Protein AF-A0A2N4YRP5-F1 (afdb_monomer)

Secondary structure (DSSP, 8-state):
--TTS-------S--S-HHHHHHSHHHHHHHHHHHHH-S--------TTT-SHHHHHTTT-S-EEEEEETTTS-HHHHHHHHHHHHHTT--EEEEEEE-----GGGGSSSS------------

Sequence (123 aa):
VKEGGFDYIGCGAVPPNPAELLMHPRFETLLKKVSNEYDLVIIDTPPILAVTDAAIIGRYAGTTLLVARFEINTPKELMVSVKRFEQSGITIKGCILNGIIKKASSYYGYGYSHYGYSYEDKK

Nearest PDB structures (foldseek):
  3la6-assembly2_K  TM=9.509E-01  e=1.327E-09  Escherichia coli K-12
  3la6-assembly2_M  TM=9.496E-01  e=1.517E-09  Escherichia coli K-12
  3la6-assembly2_L  TM=9.411E-01  e=1.735E-09  Escherichia coli K-12
  3la6-assembly2_J  TM=9.508E-01  e=2.122E-09  Escherichia coli K-12
  3la6-assembly1_H  TM=9.404E-01  e=2.269E-09  Escherichia coli K-12

InterPro domains:
  IPR005702 Tyrosine-protein kinase Wzc-like, C-terminal domain [cd05387] (4-99)
  IPR027417 P-loop containing nucleoside triphosphate hydrolase [G3DSA:3.40.50.300] (1-122)
  IPR027417 P-loop containing nucleoside triphosphate hydrolase [SSF52540] (4-106)
  IPR050445 Bacterial polysaccharide biosynthesis and export [PTHR32309] (6-103)

Solvent-accessible surface area (backbone atoms only — not comparable to full-atom values): 8297 Å² total; per-residue (Å²): 130,80,88,80,86,75,87,86,82,76,87,73,76,88,62,97,54,59,62,62,54,63,69,34,72,63,42,58,52,48,52,57,50,50,62,74,74,41,100,73,86,87,81,87,66,65,61,62,86,82,44,64,54,33,48,61,55,43,70,77,46,96,75,41,73,44,80,40,44,54,98,71,59,51,73,66,58,51,53,52,43,51,51,54,28,47,76,56,76,32,71,72,77,47,72,45,79,37,78,77,74,93,45,82,72,52,76,81,46,90,87,76,85,82,85,79,83,79,79,79,81,80,124

Mean predicted aligned error: 8.18 Å

Organism: Klebsiella variicola (NCBI:txid244366)

Structure (mmCIF, N/CA/C/O backbone):
data_AF-A0A2N4YRP5-F1
#
_entry.id   AF-A0A2N4YRP5-F1
#
loop_
_atom_site.group_PDB
_atom_site.id
_atom_site.type_symbol
_atom_site.label_atom_id
_atom_site.label_alt_id
_atom_site.label_comp_id
_atom_site.label_asym_id
_atom_site.label_entity_id
_atom_site.label_seq_id
_atom_site.pdbx_PDB_ins_code
_atom_site.Cartn_x
_atom_site.Cartn_y
_atom_site.Cartn_z
_atom_site.occupancy
_atom_site.B_iso_or_equiv
_atom_site.auth_seq_id
_atom_site.auth_comp_id
_atom_site.auth_asym_id
_atom_site.auth_atom_id
_atom_site.pdbx_PDB_model_num
ATOM 1 N N . VAL A 1 1 ? -28.553 -0.701 -12.290 1.00 46.81 1 VAL A N 1
ATOM 2 C CA . VAL A 1 1 ? -27.691 -1.837 -11.895 1.00 46.81 1 VAL A CA 1
ATOM 3 C C . VAL A 1 1 ? -26.309 -1.261 -11.648 1.00 46.81 1 VAL A C 1
ATOM 5 O O . VAL A 1 1 ? -25.806 -0.601 -12.543 1.00 46.81 1 VAL A O 1
ATOM 8 N N . LYS A 1 2 ? -25.766 -1.368 -10.425 1.00 49.50 2 LYS A N 1
ATOM 9 C CA . LYS A 1 2 ? -24.366 -1.013 -10.132 1.00 49.50 2 LYS A CA 1
ATOM 10 C C . LYS A 1 2 ? -23.492 -2.009 -10.899 1.00 49.50 2 LYS A C 1
ATOM 12 O O . LYS A 1 2 ? -23.383 -3.161 -10.487 1.00 49.50 2 LYS A O 1
ATOM 17 N N . GLU A 1 3 ? -22.993 -1.622 -12.063 1.00 62.44 3 GLU A N 1
ATOM 18 C CA . GLU A 1 3 ? -22.179 -2.497 -12.906 1.00 62.44 3 GLU A CA 1
ATOM 19 C C . GLU A 1 3 ? -20.855 -2.789 -12.186 1.00 62.44 3 GLU A C 1
ATOM 21 O O . GLU A 1 3 ? -20.033 -1.898 -12.005 1.00 62.44 3 GLU A O 1
ATOM 26 N N . GLY A 1 4 ? -20.688 -4.021 -11.696 1.00 73.75 4 GLY A N 1
ATOM 27 C CA . GLY A 1 4 ? -19.442 -4.488 -11.080 1.00 73.75 4 GLY A CA 1
ATOM 28 C C . GLY A 1 4 ? -19.603 -5.334 -9.816 1.00 73.75 4 GLY A C 1
ATOM 29 O O . GLY A 1 4 ? -18.717 -6.124 -9.519 1.00 73.75 4 GLY A O 1
ATOM 30 N N . GLY A 1 5 ? -20.717 -5.222 -9.083 1.00 91.31 5 GLY A N 1
ATOM 31 C CA . GLY A 1 5 ?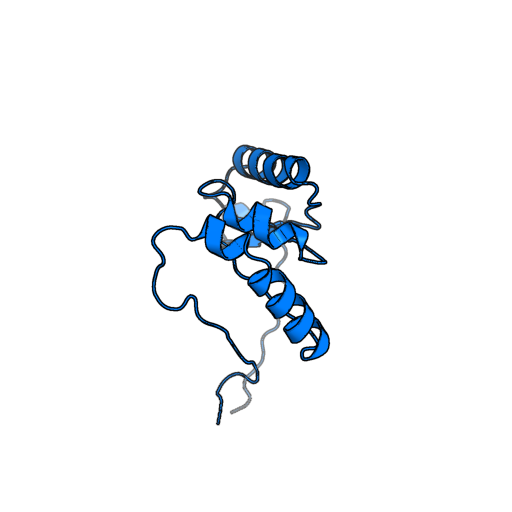 -20.904 -5.988 -7.838 1.00 91.31 5 GLY A CA 1
ATOM 32 C C . GLY A 1 5 ? -19.943 -5.600 -6.702 1.00 91.31 5 GLY A C 1
ATOM 33 O O . GLY A 1 5 ? -19.720 -6.400 -5.801 1.00 91.31 5 GLY A O 1
ATOM 34 N N . PHE A 1 6 ? -19.383 -4.387 -6.742 1.00 94.44 6 PHE A N 1
ATOM 35 C CA . PHE A 1 6 ? -18.526 -3.819 -5.700 1.00 94.44 6 PHE A CA 1
ATOM 36 C C . PHE A 1 6 ? -18.900 -2.354 -5.430 1.00 94.44 6 PHE A C 1
ATOM 38 O O . PHE A 1 6 ? -19.519 -1.693 -6.269 1.00 94.44 6 PHE A O 1
ATOM 45 N N . ASP A 1 7 ? -18.500 -1.851 -4.265 1.00 96.00 7 ASP A N 1
ATOM 46 C CA . ASP A 1 7 ? -18.588 -0.438 -3.896 1.00 96.00 7 ASP A CA 1
ATOM 47 C C . ASP A 1 7 ? -17.196 0.204 -3.915 1.00 96.00 7 ASP A C 1
A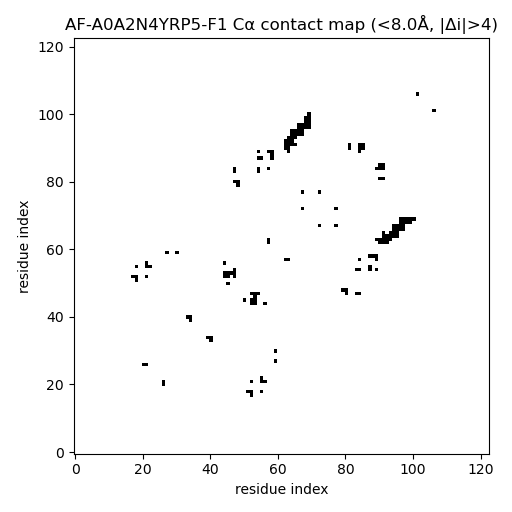TOM 49 O O . ASP A 1 7 ? -16.184 -0.472 -3.734 1.00 96.00 7 ASP A O 1
ATOM 53 N N . TYR A 1 8 ? -17.126 1.518 -4.138 1.00 95.19 8 TYR A N 1
ATOM 54 C CA . TYR A 1 8 ? -15.860 2.249 -4.159 1.00 95.19 8 TYR A CA 1
ATOM 55 C C . TYR A 1 8 ? -15.963 3.592 -3.434 1.00 95.19 8 TYR A C 1
ATOM 57 O O . TYR A 1 8 ? -17.005 4.249 -3.433 1.00 95.19 8 TYR A O 1
ATOM 65 N N . ILE A 1 9 ? -14.842 4.016 -2.848 1.00 95.62 9 ILE A N 1
ATOM 66 C CA . ILE A 1 9 ? -14.646 5.355 -2.290 1.00 95.62 9 ILE A CA 1
ATOM 67 C C . ILE A 1 9 ? -13.591 6.041 -3.160 1.00 95.62 9 ILE A C 1
ATOM 69 O O . ILE A 1 9 ? -12.438 5.623 -3.186 1.00 95.62 9 ILE A O 1
ATOM 73 N N . GLY A 1 10 ? -13.991 7.070 -3.910 1.00 95.06 10 GLY A N 1
ATOM 74 C CA . GLY A 1 10 ? -13.051 7.869 -4.702 1.00 95.06 10 GLY A CA 1
ATOM 75 C C . GLY A 1 10 ? -12.155 8.755 -3.828 1.00 95.06 10 GLY A C 1
ATOM 76 O O . GLY A 1 10 ? -12.451 8.988 -2.658 1.00 95.06 10 GLY A O 1
ATOM 77 N N . CYS A 1 11 ? -11.095 9.324 -4.411 1.00 91.94 11 CYS A N 1
ATOM 78 C CA . CYS A 1 11 ? -10.159 10.204 -3.694 1.00 91.94 11 CYS A CA 1
ATOM 79 C C . CYS A 1 11 ? -10.785 11.517 -3.185 1.00 91.94 11 CYS A C 1
ATOM 81 O O . CYS A 1 11 ? -10.185 12.209 -2.368 1.00 91.94 11 CYS A O 1
ATOM 83 N N . GLY A 1 12 ? -11.978 11.875 -3.669 1.00 93.50 12 GLY A N 1
ATOM 84 C CA . GLY A 1 12 ? -12.610 13.157 -3.376 1.00 93.50 12 GLY A CA 1
ATOM 85 C C . GLY A 1 12 ? -11.851 14.334 -3.996 1.00 93.50 12 GLY A C 1
ATOM 86 O O . GLY A 1 12 ? -11.128 14.180 -4.981 1.00 93.50 12 GLY A O 1
ATOM 87 N N . ALA A 1 13 ? -12.042 15.527 -3.428 1.00 93.62 13 ALA A N 1
ATOM 88 C CA . ALA A 1 13 ? -11.300 16.720 -3.823 1.00 93.62 13 ALA A CA 1
ATOM 89 C C . ALA A 1 13 ? -9.850 16.637 -3.328 1.00 93.62 13 ALA A C 1
ATOM 91 O O . ALA A 1 13 ? -9.614 16.240 -2.188 1.00 93.62 13 ALA A O 1
ATOM 92 N N . VAL A 1 14 ? -8.894 17.045 -4.168 1.00 90.75 14 VAL A N 1
ATOM 93 C CA . VAL A 1 14 ? -7.463 17.018 -3.834 1.00 90.75 14 VAL A CA 1
ATOM 94 C C . VAL A 1 14 ? -7.198 17.951 -2.644 1.00 90.75 14 VAL A C 1
ATOM 96 O O . VAL A 1 14 ? -7.386 19.163 -2.782 1.00 90.75 14 VAL A O 1
ATOM 99 N N . PRO A 1 15 ? -6.783 17.427 -1.476 1.00 89.12 15 PRO A N 1
ATOM 100 C CA . PRO A 1 15 ? -6.485 18.259 -0.322 1.00 89.12 15 PRO A CA 1
ATOM 101 C C . PRO A 1 15 ? -5.095 18.897 -0.471 1.00 89.12 15 PRO A C 1
ATOM 103 O O . PRO A 1 15 ? -4.231 18.333 -1.143 1.00 89.12 15 PRO A O 1
ATOM 106 N N . PRO A 1 16 ? -4.825 20.022 0.211 1.00 88.81 16 PRO A N 1
ATOM 107 C CA . PRO A 1 16 ? -3.476 20.585 0.257 1.00 88.81 16 PRO A CA 1
ATOM 108 C C . PRO A 1 16 ? -2.481 19.654 0.977 1.00 88.81 16 PRO A C 1
ATOM 110 O O . PRO A 1 16 ? -1.317 19.599 0.593 1.00 88.81 16 PRO A O 1
ATOM 113 N N . ASN A 1 17 ? -2.947 18.884 1.974 1.00 89.38 17 ASN A N 1
ATOM 114 C CA . ASN A 1 17 ? -2.108 18.068 2.860 1.00 89.38 17 ASN A CA 1
ATOM 115 C C . ASN A 1 17 ? -2.617 16.604 2.942 1.00 89.38 17 ASN A C 1
ATOM 117 O O . ASN A 1 17 ? -3.239 16.220 3.938 1.00 89.38 17 ASN A O 1
ATOM 121 N N . PRO A 1 18 ? -2.402 15.756 1.917 1.00 88.44 18 PRO A N 1
ATOM 122 C CA . PRO A 1 18 ? -2.945 14.390 1.883 1.00 88.44 18 PRO A CA 1
ATOM 123 C C . PRO A 1 18 ? -2.420 13.495 3.017 1.00 88.44 18 PRO A C 1
ATOM 125 O O . PRO A 1 18 ? -3.204 12.805 3.664 1.00 88.44 18 PRO A O 1
ATOM 128 N N . ALA A 1 19 ? -1.122 13.554 3.328 1.00 91.31 19 ALA A N 1
ATOM 129 C CA . ALA A 1 19 ? -0.531 12.740 4.391 1.00 91.31 19 ALA A CA 1
ATOM 130 C C . ALA A 1 19 ? -1.124 13.054 5.780 1.00 91.31 19 ALA A C 1
ATOM 132 O O . ALA A 1 19 ? -1.395 12.140 6.555 1.00 91.31 19 ALA A O 1
ATOM 133 N N . GLU A 1 20 ? -1.388 14.329 6.083 1.00 93.25 20 GLU A N 1
ATOM 134 C CA . GLU A 1 20 ? -2.016 14.745 7.348 1.00 93.25 20 GLU A CA 1
ATOM 135 C C . GLU A 1 20 ? -3.454 14.228 7.463 1.00 93.25 20 GLU A C 1
ATOM 137 O O . GLU A 1 20 ? -3.876 13.784 8.532 1.00 93.25 20 GLU A O 1
ATOM 142 N N . LEU A 1 21 ? -4.196 14.224 6.349 1.00 94.62 21 LEU A N 1
ATOM 143 C CA . LEU A 1 21 ? -5.544 13.663 6.295 1.00 94.62 21 LEU A CA 1
ATOM 144 C C . LEU A 1 21 ? -5.536 12.164 6.641 1.00 94.62 21 LEU A C 1
ATOM 146 O O . LEU A 1 21 ? -6.384 11.706 7.408 1.00 94.62 21 LEU A O 1
ATOM 150 N N . LEU A 1 22 ? -4.562 11.418 6.112 1.00 95.38 22 LEU A N 1
ATOM 151 C CA . LEU A 1 22 ? -4.393 9.983 6.369 1.00 95.38 22 LEU A CA 1
ATOM 152 C C . LEU A 1 22 ? -3.963 9.684 7.814 1.00 95.38 22 LEU A C 1
ATOM 154 O O . LEU A 1 22 ? -4.278 8.617 8.336 1.00 95.38 22 LEU A O 1
ATOM 158 N N . MET A 1 23 ? -3.277 10.619 8.477 1.00 94.38 23 MET A N 1
ATOM 159 C CA . MET A 1 23 ? -2.906 10.508 9.894 1.00 94.38 23 MET A CA 1
ATOM 160 C C . MET A 1 23 ? -4.046 10.887 10.854 1.00 94.38 23 MET A C 1
ATOM 162 O O . MET A 1 23 ? -3.948 10.632 12.055 1.00 94.38 23 MET A O 1
ATOM 166 N N . HIS A 1 24 ? -5.135 11.489 10.364 1.00 96.19 24 HIS A N 1
ATOM 167 C CA . HIS A 1 24 ? -6.260 11.879 11.210 1.00 96.19 24 HIS A CA 1
ATOM 168 C C . HIS A 1 24 ? -6.993 10.635 11.760 1.00 96.19 24 HIS A C 1
ATOM 170 O O . HIS A 1 24 ? -7.319 9.731 10.986 1.00 96.19 24 HIS A O 1
ATOM 176 N N . PRO A 1 25 ? -7.439 10.618 13.035 1.00 96.56 25 PRO A N 1
ATOM 177 C CA . PRO A 1 25 ? -8.190 9.494 13.631 1.00 96.56 25 PRO A CA 1
ATOM 178 C C . PRO A 1 25 ? -9.461 9.049 12.880 1.00 96.56 25 PRO A C 1
ATOM 180 O O . PRO A 1 25 ? -10.010 7.970 13.113 1.00 96.56 25 PRO A O 1
ATOM 183 N N . ARG A 1 26 ? -9.952 9.884 11.956 1.00 96.50 26 ARG A N 1
ATOM 184 C CA . ARG A 1 26 ? -11.137 9.594 11.141 1.00 96.50 26 ARG A CA 1
ATOM 185 C C . ARG A 1 26 ? -10.829 8.547 10.081 1.00 96.50 26 ARG A C 1
ATOM 187 O O . ARG A 1 26 ? -11.724 7.778 9.747 1.00 96.50 26 ARG A O 1
ATOM 194 N N . PHE A 1 27 ? -9.593 8.503 9.587 1.00 96.62 27 PHE A N 1
ATOM 195 C CA . PHE A 1 27 ? -9.162 7.496 8.630 1.00 96.62 27 PHE A CA 1
ATOM 196 C C . PHE A 1 27 ? -9.173 6.101 9.266 1.00 96.62 27 PHE A C 1
ATOM 198 O O . PHE A 1 27 ? -9.817 5.198 8.744 1.00 96.62 27 PHE A O 1
ATOM 205 N N . GLU A 1 28 ? -8.599 5.949 10.463 1.00 96.44 28 GLU A N 1
ATOM 206 C CA . GLU A 1 28 ? -8.674 4.692 11.221 1.00 96.44 28 GLU A CA 1
ATOM 207 C C . GLU A 1 28 ? -10.124 4.289 11.530 1.00 96.44 28 GLU A C 1
ATOM 209 O O . GLU A 1 28 ? -10.501 3.127 11.374 1.00 96.44 28 GLU A O 1
ATOM 214 N N . THR A 1 29 ? -10.957 5.252 11.937 1.00 97.88 29 THR A N 1
ATOM 215 C CA . THR A 1 29 ? -12.383 5.006 12.208 1.00 97.88 29 THR A CA 1
ATOM 216 C C . THR A 1 29 ? -13.110 4.500 10.960 1.00 97.88 29 THR A C 1
ATOM 218 O O . THR A 1 29 ? -13.898 3.558 11.046 1.00 97.88 29 THR A O 1
ATOM 221 N N . LEU A 1 30 ? -12.823 5.089 9.794 1.00 97.56 30 LEU A N 1
ATOM 222 C CA . LEU A 1 30 ? -13.359 4.644 8.511 1.00 97.56 30 LEU A CA 1
ATOM 223 C C . LEU A 1 30 ? -12.906 3.217 8.191 1.00 97.56 30 LEU A C 1
ATOM 225 O O . LEU A 1 30 ? -13.756 2.384 7.889 1.00 97.56 30 LEU A O 1
ATOM 229 N N . LEU A 1 31 ? -11.605 2.925 8.295 1.00 97.44 31 LEU A N 1
ATOM 230 C CA . LEU A 1 31 ? -11.055 1.602 7.986 1.00 97.44 31 LEU A CA 1
ATOM 231 C C . LEU A 1 31 ? -11.639 0.504 8.881 1.00 97.44 31 LEU A C 1
ATOM 233 O O . LEU A 1 31 ? -12.026 -0.548 8.378 1.00 97.44 31 LEU A O 1
ATOM 237 N N . LYS A 1 32 ? -11.794 0.763 10.186 1.00 97.31 32 LYS A N 1
ATOM 238 C CA . LYS A 1 32 ? -12.461 -0.173 11.109 1.00 97.31 32 LYS A CA 1
ATOM 239 C C . LYS A 1 32 ? -13.915 -0.422 10.723 1.00 97.31 32 LYS A C 1
ATOM 241 O O . LYS A 1 32 ? -14.375 -1.556 10.789 1.00 97.31 32 LYS A O 1
ATOM 246 N N . LYS A 1 33 ? -14.636 0.627 10.317 1.00 98.19 33 LYS A N 1
ATOM 247 C CA . LYS A 1 33 ? -16.026 0.503 9.876 1.00 98.19 33 LYS A CA 1
ATOM 248 C C . LYS A 1 33 ? -16.132 -0.361 8.617 1.00 98.19 33 LYS A C 1
ATOM 250 O O . LYS A 1 33 ? -16.846 -1.356 8.641 1.00 98.19 33 LYS A O 1
ATOM 255 N N . VAL A 1 34 ? -15.394 -0.031 7.553 1.00 97.44 34 VAL A N 1
ATOM 256 C CA . VAL A 1 34 ? -15.474 -0.793 6.291 1.00 97.44 34 VAL A CA 1
ATOM 257 C C . VAL A 1 34 ? -14.944 -2.218 6.444 1.00 97.44 34 VAL A C 1
ATOM 259 O O . VAL A 1 34 ? -15.487 -3.128 5.835 1.00 97.44 34 VAL A O 1
ATOM 262 N N . SER A 1 35 ? -13.963 -2.452 7.320 1.00 97.38 35 SER A N 1
ATOM 263 C CA . SER A 1 35 ? -13.490 -3.807 7.625 1.00 97.38 35 SER A CA 1
ATOM 264 C C . SER A 1 35 ? -14.552 -4.692 8.289 1.00 97.38 35 SER A C 1
ATOM 266 O O . SER A 1 35 ? -14.423 -5.908 8.220 1.00 97.38 35 SER A O 1
ATOM 268 N N . ASN A 1 36 ? -15.560 -4.113 8.953 1.00 97.75 36 ASN A N 1
ATOM 269 C CA . ASN A 1 36 ? -16.670 -4.867 9.547 1.00 97.75 36 ASN A CA 1
ATOM 270 C C . ASN A 1 36 ? -17.849 -5.050 8.577 1.00 97.75 36 ASN A C 1
ATOM 272 O O . ASN A 1 36 ? -18.681 -5.924 8.794 1.00 97.75 36 ASN A O 1
ATOM 276 N N . GLU A 1 37 ? -17.956 -4.197 7.555 1.00 97.88 37 GLU A N 1
ATOM 277 C CA . GLU A 1 37 ? -19.085 -4.171 6.614 1.00 97.88 37 GLU A CA 1
ATOM 278 C C . GLU A 1 37 ? -18.811 -4.943 5.313 1.00 97.88 37 GLU A C 1
ATOM 280 O O . GLU A 1 37 ? -19.762 -5.310 4.627 1.00 97.88 37 GLU A O 1
ATOM 285 N N . TYR A 1 38 ? -17.543 -5.196 4.972 1.00 97.88 38 TYR A N 1
ATOM 286 C CA . TYR A 1 38 ? -17.136 -5.844 3.721 1.00 97.88 38 TYR A CA 1
ATOM 287 C C . TYR A 1 38 ? -16.258 -7.069 3.977 1.00 97.88 38 TYR A C 1
ATOM 289 O O . TYR A 1 38 ? -15.367 -7.035 4.825 1.00 97.88 38 TYR A O 1
ATOM 297 N N . ASP A 1 39 ? -16.439 -8.113 3.165 1.00 97.31 39 ASP A N 1
ATOM 298 C CA . ASP A 1 39 ? -15.606 -9.324 3.210 1.00 97.31 39 ASP A CA 1
ATOM 299 C C . ASP A 1 39 ? -14.148 -9.052 2.799 1.00 97.31 39 ASP A C 1
ATOM 301 O O . ASP A 1 39 ? -13.217 -9.703 3.276 1.00 97.31 39 ASP A O 1
ATOM 305 N N . LEU A 1 40 ? -13.941 -8.090 1.892 1.00 97.25 40 LEU A N 1
ATOM 306 C CA . LEU A 1 40 ? -12.631 -7.691 1.393 1.00 97.25 40 LEU A CA 1
ATOM 307 C C . LEU A 1 40 ? -12.586 -6.182 1.146 1.00 97.25 40 LEU A C 1
ATOM 309 O O . LEU A 1 40 ? -13.409 -5.633 0.417 1.00 97.25 40 LEU A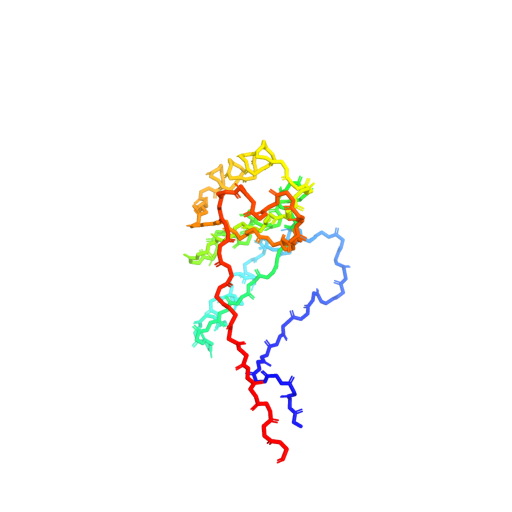 O 1
ATOM 313 N N . VAL A 1 41 ? -11.563 -5.531 1.698 1.00 97.94 41 VAL A N 1
ATOM 314 C CA . VAL A 1 41 ? -11.270 -4.114 1.468 1.00 97.94 41 VAL A CA 1
ATOM 315 C C . VAL A 1 41 ? -9.929 -4.008 0.751 1.00 97.94 41 VAL A C 1
ATOM 317 O O . VAL A 1 41 ? -8.897 -4.411 1.287 1.00 97.94 41 VAL A O 1
ATOM 320 N N . ILE A 1 42 ? -9.941 -3.458 -0.463 1.00 97.88 42 ILE A N 1
ATOM 321 C CA . ILE A 1 42 ? -8.731 -3.163 -1.237 1.00 97.88 42 ILE A CA 1
ATOM 322 C C . ILE A 1 42 ? -8.460 -1.667 -1.128 1.00 97.88 42 ILE A C 1
ATOM 324 O O . ILE A 1 42 ? -9.334 -0.853 -1.421 1.00 97.88 42 ILE A O 1
ATOM 328 N N . ILE A 1 43 ? -7.245 -1.311 -0.715 1.00 97.88 43 ILE A N 1
ATOM 329 C CA . ILE A 1 43 ? -6.812 0.081 -0.613 1.00 97.88 43 ILE A CA 1
ATOM 330 C C . ILE A 1 43 ? -5.724 0.314 -1.655 1.00 97.88 43 ILE A C 1
ATOM 332 O O . ILE A 1 43 ? -4.650 -0.281 -1.572 1.00 97.88 43 ILE A O 1
ATOM 336 N N . ASP A 1 44 ? -6.014 1.167 -2.633 1.00 97.06 44 ASP A N 1
ATOM 337 C CA . ASP A 1 44 ? -5.022 1.639 -3.597 1.00 97.06 44 ASP A CA 1
ATOM 338 C C . ASP A 1 44 ? -4.218 2.800 -2.999 1.00 97.06 44 ASP A C 1
ATOM 340 O O . ASP A 1 44 ? -4.757 3.643 -2.275 1.00 97.06 44 ASP A O 1
ATOM 344 N N . THR A 1 45 ? -2.915 2.833 -3.272 1.00 96.69 45 THR A N 1
ATOM 345 C CA . THR A 1 45 ? -1.990 3.799 -2.670 1.00 96.69 45 THR A CA 1
ATOM 346 C C . THR A 1 45 ? -0.985 4.315 -3.697 1.00 96.69 45 THR A C 1
ATOM 348 O O . THR A 1 45 ? -0.528 3.533 -4.534 1.00 96.69 45 THR A O 1
ATOM 351 N N . PRO A 1 46 ? -0.545 5.584 -3.602 1.00 96.19 46 PRO A N 1
ATOM 352 C CA . PRO A 1 46 ? 0.550 6.091 -4.423 1.00 96.19 46 PRO A CA 1
ATOM 353 C C . PRO A 1 46 ? 1.849 5.272 -4.261 1.00 96.19 46 PRO A C 1
ATOM 355 O O . PRO A 1 46 ? 2.053 4.634 -3.224 1.00 96.19 46 PRO A O 1
ATOM 358 N N . PRO A 1 47 ? 2.786 5.322 -5.228 1.00 96.94 47 PRO A N 1
ATOM 359 C CA . PRO A 1 47 ? 4.054 4.605 -5.121 1.00 96.94 47 PRO A CA 1
ATOM 360 C C . PRO A 1 47 ? 4.854 5.018 -3.876 1.00 96.94 47 PRO A C 1
ATOM 362 O O . PRO A 1 47 ? 5.172 6.194 -3.699 1.00 96.94 47 PRO A O 1
ATOM 365 N N . ILE A 1 48 ? 5.282 4.040 -3.070 1.00 96.94 48 ILE A N 1
ATOM 366 C CA . ILE A 1 48 ? 6.060 4.263 -1.832 1.00 96.94 48 ILE A CA 1
ATOM 367 C C . ILE A 1 48 ? 7.395 4.995 -2.062 1.00 96.94 48 ILE A C 1
ATOM 369 O O . ILE A 1 48 ? 7.984 5.574 -1.146 1.00 96.94 48 ILE A O 1
ATOM 373 N N . LEU A 1 49 ? 7.912 4.958 -3.294 1.00 96.56 49 LEU A N 1
ATOM 374 C CA . LEU A 1 49 ? 9.121 5.687 -3.666 1.00 96.56 49 LEU A CA 1
ATOM 375 C C . LEU A 1 49 ? 8.872 7.192 -3.844 1.00 96.56 49 LEU A C 1
ATOM 377 O O . LEU A 1 49 ? 9.799 7.970 -3.613 1.00 96.56 49 LEU A O 1
ATOM 381 N N . ALA A 1 50 ? 7.644 7.588 -4.186 1.00 94.62 50 ALA A N 1
ATOM 382 C CA . ALA A 1 50 ? 7.270 8.969 -4.472 1.00 94.62 50 ALA A CA 1
ATOM 383 C C . ALA A 1 50 ? 6.819 9.731 -3.219 1.00 94.62 50 ALA A C 1
ATOM 385 O O . ALA A 1 50 ? 7.260 10.856 -3.001 1.00 94.62 50 ALA A O 1
ATOM 386 N N . VAL A 1 51 ? 5.965 9.121 -2.393 1.00 93.62 51 VAL A N 1
ATOM 387 C CA . VAL A 1 51 ? 5.370 9.755 -1.203 1.00 93.62 51 VAL A CA 1
ATOM 388 C C . VAL A 1 51 ? 5.177 8.747 -0.067 1.00 93.62 51 VAL A C 1
ATOM 390 O O . VAL A 1 51 ? 5.346 7.540 -0.249 1.00 93.62 51 VAL A O 1
ATOM 393 N N . THR A 1 52 ? 4.851 9.242 1.126 1.00 92.56 52 THR A N 1
ATOM 394 C CA . THR A 1 52 ? 4.754 8.444 2.360 1.00 92.56 52 THR A CA 1
ATOM 395 C C . THR A 1 52 ? 3.388 7.795 2.583 1.00 92.56 52 THR A C 1
ATOM 397 O O . THR A 1 52 ? 3.264 6.954 3.471 1.00 92.56 52 THR A O 1
ATOM 400 N N . ASP A 1 53 ? 2.380 8.127 1.777 1.00 95.88 53 ASP A N 1
ATOM 401 C CA . ASP A 1 53 ? 0.986 7.698 1.935 1.00 95.88 53 ASP A CA 1
ATOM 402 C C . ASP A 1 53 ? 0.845 6.182 2.121 1.00 95.88 53 ASP A C 1
ATOM 404 O O . ASP A 1 53 ? 0.217 5.728 3.076 1.00 95.88 53 ASP A O 1
ATOM 408 N N . ALA A 1 54 ? 1.501 5.385 1.272 1.00 96.69 54 ALA A N 1
ATOM 409 C CA . ALA A 1 54 ? 1.454 3.926 1.356 1.00 96.69 54 ALA A CA 1
ATOM 410 C C . ALA A 1 54 ? 2.015 3.383 2.685 1.00 96.69 54 ALA A C 1
ATOM 412 O O . ALA A 1 54 ? 1.497 2.404 3.220 1.00 96.69 54 ALA A O 1
ATOM 413 N N . ALA A 1 55 ? 3.036 4.031 3.257 1.00 95.69 55 ALA A N 1
ATOM 414 C CA . ALA A 1 55 ? 3.578 3.662 4.565 1.00 95.69 55 ALA A CA 1
ATOM 415 C C . ALA A 1 55 ? 2.651 4.057 5.722 1.00 95.69 55 ALA A C 1
ATOM 417 O O . ALA A 1 55 ? 2.641 3.380 6.744 1.00 95.69 55 ALA A O 1
ATOM 418 N N . ILE A 1 56 ? 1.856 5.120 5.581 1.00 95.94 56 ILE A N 1
ATOM 419 C CA . ILE A 1 56 ? 0.848 5.495 6.584 1.00 95.94 56 ILE A CA 1
ATOM 420 C C . ILE A 1 56 ? -0.311 4.496 6.531 1.00 95.94 56 ILE A C 1
ATOM 422 O O . ILE A 1 56 ? -0.671 3.899 7.546 1.00 95.94 56 ILE A O 1
ATOM 426 N N . ILE A 1 57 ? -0.848 4.269 5.332 1.00 97.00 57 ILE A N 1
ATOM 427 C CA . ILE A 1 57 ? -1.997 3.393 5.082 1.00 97.00 57 ILE A CA 1
ATOM 428 C C . ILE A 1 57 ? -1.673 1.942 5.447 1.00 97.00 57 ILE A C 1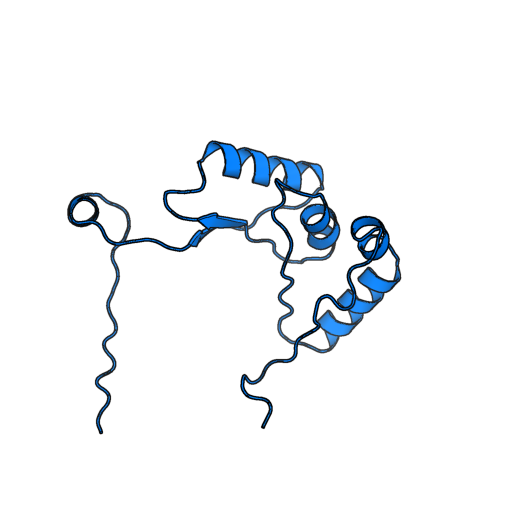
ATOM 430 O O . ILE A 1 57 ? -2.477 1.273 6.095 1.00 97.00 57 ILE A O 1
ATOM 434 N N . GLY A 1 58 ? -0.482 1.457 5.090 1.00 96.06 58 GLY A N 1
ATOM 435 C CA . GLY A 1 58 ? -0.095 0.064 5.305 1.00 96.06 58 GLY A CA 1
ATOM 436 C C . GLY A 1 58 ? -0.034 -0.358 6.777 1.00 96.06 58 GLY A C 1
ATOM 437 O O . GLY A 1 58 ? -0.101 -1.551 7.050 1.00 96.06 58 GLY A O 1
ATOM 438 N N . ARG A 1 59 ? 0.015 0.583 7.734 1.00 94.81 59 ARG A N 1
ATOM 439 C CA . ARG A 1 59 ? -0.083 0.274 9.177 1.00 94.81 59 ARG A CA 1
ATOM 440 C C . ARG A 1 59 ? -1.463 -0.242 9.586 1.00 94.81 59 ARG A C 1
ATOM 442 O O . ARG A 1 59 ? -1.582 -0.883 10.624 1.00 94.81 59 ARG A O 1
ATOM 449 N N . TYR A 1 60 ? -2.487 0.048 8.786 1.00 95.44 60 TYR A N 1
ATOM 450 C CA . TYR A 1 60 ? -3.864 -0.389 9.011 1.00 95.44 60 TYR A CA 1
ATOM 451 C C . TYR A 1 60 ? -4.242 -1.614 8.167 1.00 95.44 60 TYR A C 1
ATOM 453 O O . TYR A 1 60 ? -5.305 -2.195 8.376 1.00 95.44 60 TYR A O 1
ATOM 461 N N . ALA A 1 61 ? -3.398 -2.008 7.209 1.00 96.25 61 ALA A N 1
ATOM 462 C CA . ALA A 1 61 ? -3.665 -3.126 6.318 1.00 96.25 61 ALA A CA 1
ATOM 463 C C . ALA A 1 61 ? -3.213 -4.454 6.945 1.00 96.25 61 ALA A C 1
ATOM 465 O O . ALA A 1 61 ? -2.085 -4.586 7.414 1.00 96.25 61 ALA A O 1
ATOM 466 N N . GLY A 1 62 ? -4.072 -5.476 6.890 1.00 95.56 62 GLY A N 1
ATOM 467 C CA . GLY A 1 62 ? -3.707 -6.82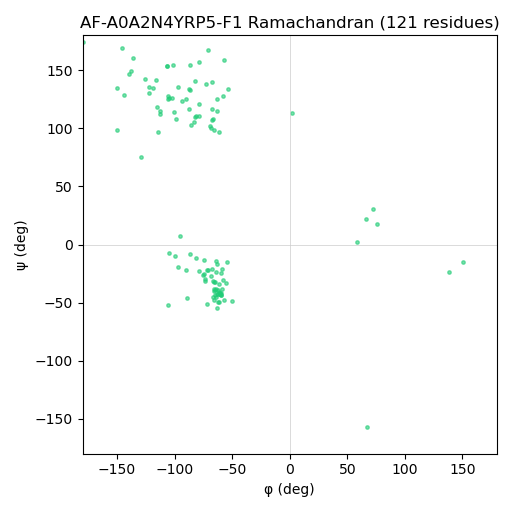9 7.327 1.00 95.56 62 GLY A CA 1
ATOM 468 C C . GLY A 1 62 ? -2.730 -7.537 6.379 1.00 95.56 62 GLY A C 1
ATOM 469 O O . GLY A 1 62 ? -2.044 -8.481 6.768 1.00 95.56 62 GLY A O 1
ATOM 470 N N . THR A 1 63 ? -2.658 -7.111 5.117 1.00 97.06 63 THR A N 1
ATOM 471 C CA . THR A 1 63 ? -1.737 -7.646 4.109 1.00 97.06 63 THR A CA 1
ATOM 472 C C . THR A 1 63 ? -1.382 -6.562 3.105 1.00 97.06 63 THR A C 1
ATOM 474 O O . THR A 1 63 ? -2.262 -5.874 2.596 1.00 97.06 63 THR A O 1
ATOM 477 N N . THR A 1 64 ? -0.091 -6.460 2.787 1.00 97.88 64 THR A N 1
ATOM 478 C CA . THR A 1 64 ? 0.439 -5.498 1.818 1.00 97.88 64 THR A CA 1
ATOM 479 C C . THR A 1 64 ? 1.174 -6.244 0.710 1.00 97.88 64 THR A C 1
ATOM 481 O O . THR A 1 64 ? 2.025 -7.098 0.981 1.00 97.88 64 THR A O 1
ATOM 484 N N . LEU A 1 65 ? 0.854 -5.911 -0.540 1.00 98.06 65 LEU A N 1
ATOM 485 C CA . LEU A 1 65 ? 1.510 -6.431 -1.738 1.00 98.06 65 LEU A CA 1
ATOM 486 C C . LEU A 1 65 ? 2.199 -5.287 -2.477 1.00 98.06 65 LEU A C 1
ATOM 488 O O . LEU A 1 65 ? 1.668 -4.182 -2.555 1.00 98.06 65 LEU A O 1
ATOM 492 N N . LEU A 1 66 ? 3.377 -5.560 -3.031 1.00 97.94 66 LEU A N 1
ATOM 493 C CA . LEU A 1 66 ? 4.095 -4.615 -3.883 1.00 97.94 66 LEU A CA 1
ATOM 494 C C . LEU A 1 66 ? 3.805 -4.933 -5.351 1.00 97.94 66 LEU A C 1
ATOM 496 O O . LEU A 1 66 ? 3.862 -6.091 -5.746 1.00 97.94 66 LEU A O 1
ATOM 500 N N . VAL A 1 67 ? 3.527 -3.928 -6.177 1.00 98.00 67 VAL A N 1
ATOM 501 C CA . VAL A 1 67 ? 3.365 -4.119 -7.625 1.00 98.00 67 VAL A CA 1
ATOM 502 C C . VAL A 1 67 ? 4.602 -3.584 -8.337 1.00 98.00 67 VAL A C 1
ATOM 504 O O . VAL A 1 67 ? 4.999 -2.441 -8.120 1.00 98.00 67 VAL A O 1
ATOM 507 N N . ALA A 1 68 ? 5.201 -4.406 -9.196 1.00 97.31 68 ALA A N 1
ATOM 508 C CA . ALA A 1 68 ? 6.342 -4.051 -10.031 1.00 97.31 68 ALA A CA 1
ATOM 509 C C . ALA A 1 68 ? 5.965 -4.185 -11.505 1.00 97.31 68 ALA A C 1
ATOM 511 O O . ALA A 1 68 ? 5.369 -5.182 -11.911 1.00 97.31 68 ALA A O 1
ATOM 512 N N . ARG A 1 69 ? 6.323 -3.209 -12.334 1.00 95.94 69 ARG A N 1
ATOM 513 C CA . ARG A 1 69 ? 6.078 -3.261 -13.774 1.00 95.94 69 ARG A CA 1
ATOM 514 C C . ARG A 1 69 ? 7.262 -3.915 -14.488 1.00 95.94 69 ARG A C 1
ATOM 516 O O . ARG A 1 69 ? 8.402 -3.472 -14.341 1.00 95.94 69 ARG A O 1
A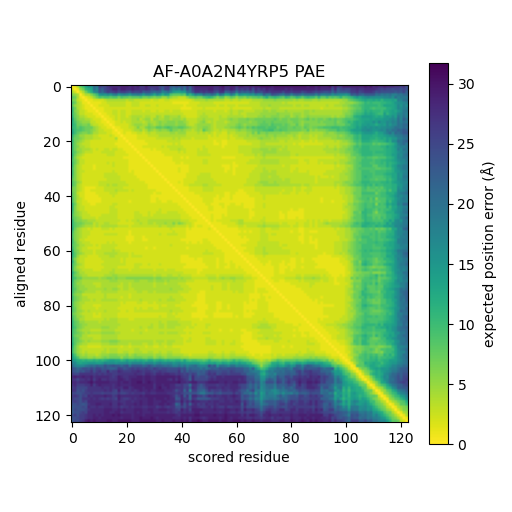TOM 523 N N . PHE A 1 70 ? 6.976 -4.958 -15.267 1.00 92.25 70 PHE A N 1
ATOM 524 C CA . PHE A 1 70 ? 7.963 -5.704 -16.049 1.00 92.25 70 PHE A CA 1
ATOM 525 C C . PHE A 1 70 ? 8.787 -4.780 -16.955 1.00 92.25 70 PHE A C 1
ATOM 527 O O . PHE A 1 70 ? 8.226 -3.906 -17.608 1.00 92.25 70 PHE A O 1
ATOM 534 N N . GLU A 1 71 ? 10.112 -4.970 -16.955 1.00 90.81 71 GLU A N 1
ATOM 535 C CA . GLU A 1 71 ? 11.113 -4.167 -17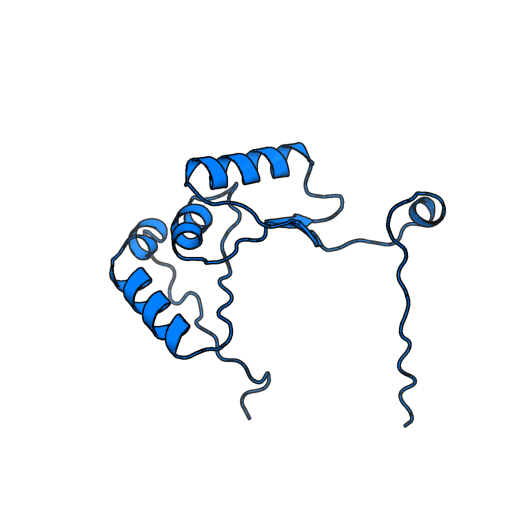.688 1.00 90.81 71 GLU A CA 1
ATOM 536 C C . GLU A 1 71 ? 11.152 -2.661 -17.369 1.00 90.81 71 GLU A C 1
ATOM 538 O O . GLU A 1 71 ? 11.968 -1.947 -17.946 1.00 90.81 71 GLU A O 1
ATOM 543 N N . ILE A 1 72 ? 10.331 -2.173 -16.435 1.00 95.56 72 ILE A N 1
ATOM 544 C CA . ILE A 1 72 ? 10.355 -0.773 -15.994 1.00 95.56 72 ILE A CA 1
ATOM 545 C C . ILE A 1 72 ? 10.995 -0.664 -14.616 1.00 95.56 72 ILE A C 1
ATOM 547 O O . ILE A 1 72 ? 11.919 0.121 -14.432 1.00 95.56 72 ILE A O 1
ATOM 551 N N . ASN A 1 73 ? 10.527 -1.456 -13.647 1.00 97.25 73 ASN A N 1
ATOM 552 C CA . ASN A 1 73 ? 11.073 -1.404 -12.297 1.00 97.25 73 ASN A CA 1
ATOM 553 C C . ASN A 1 73 ? 12.281 -2.325 -12.143 1.00 97.25 73 ASN A C 1
ATOM 555 O O . ASN A 1 73 ? 12.255 -3.500 -12.519 1.00 97.25 73 ASN A O 1
ATOM 559 N N . THR A 1 74 ? 13.334 -1.794 -11.534 1.00 96.62 74 THR A N 1
ATOM 560 C CA . THR A 1 74 ? 14.569 -2.529 -11.258 1.00 96.62 74 THR A CA 1
ATOM 561 C C . THR A 1 74 ? 14.483 -3.293 -9.931 1.00 96.62 74 THR A C 1
ATOM 563 O O . THR A 1 74 ? 13.808 -2.850 -8.996 1.00 96.62 74 THR A O 1
ATOM 566 N N . PRO A 1 75 ? 15.244 -4.391 -9.757 1.00 95.38 75 PRO A N 1
ATOM 567 C CA . PRO A 1 75 ? 15.346 -5.067 -8.462 1.00 95.38 75 PRO A CA 1
ATOM 568 C C . PRO A 1 75 ? 15.791 -4.138 -7.320 1.00 95.38 75 PRO A C 1
ATOM 570 O O . PRO A 1 75 ? 15.335 -4.280 -6.188 1.00 95.38 75 PRO A O 1
ATOM 573 N N . LYS A 1 76 ? 16.642 -3.144 -7.613 1.00 97.56 76 LYS A N 1
ATOM 574 C CA . LYS A 1 76 ? 17.098 -2.153 -6.628 1.00 97.56 76 LYS A CA 1
ATOM 575 C C . LYS A 1 76 ? 15.947 -1.281 -6.122 1.00 97.56 76 LYS A C 1
ATOM 577 O O . LYS A 1 76 ? 15.856 -1.047 -4.921 1.00 97.56 76 LYS A O 1
ATOM 582 N N . GLU A 1 77 ? 15.063 -0.823 -7.004 1.00 97.69 77 GLU A N 1
ATOM 583 C CA . GLU A 1 77 ? 13.878 -0.044 -6.616 1.00 97.69 77 GLU A CA 1
ATOM 584 C C . GLU A 1 77 ? 12.918 -0.861 -5.749 1.00 97.69 77 GLU A C 1
ATOM 586 O O . GLU A 1 77 ? 12.386 -0.341 -4.766 1.00 97.69 77 GLU A O 1
ATOM 591 N N . LEU A 1 78 ? 12.745 -2.150 -6.055 1.00 97.06 78 LEU A N 1
ATOM 592 C CA . LEU A 1 78 ? 11.937 -3.053 -5.232 1.00 97.06 78 LEU A CA 1
ATOM 593 C C . LEU A 1 78 ? 12.540 -3.242 -3.839 1.00 97.06 78 LEU A C 1
ATOM 595 O O . LEU A 1 78 ? 11.830 -3.100 -2.848 1.00 97.06 78 LEU A O 1
ATOM 599 N N . MET A 1 79 ? 13.853 -3.462 -3.748 1.00 96.88 79 MET A N 1
ATOM 600 C CA . MET A 1 79 ? 14.563 -3.573 -2.466 1.00 96.88 79 MET A CA 1
ATOM 601 C C . MET A 1 79 ? 14.421 -2.302 -1.616 1.00 96.88 79 MET A C 1
ATOM 603 O O . MET A 1 79 ? 14.168 -2.377 -0.414 1.00 96.88 79 MET A O 1
ATOM 607 N N . VAL A 1 80 ? 14.548 -1.119 -2.230 1.00 97.88 80 VAL A N 1
ATOM 608 C CA . VAL A 1 80 ? 14.351 0.162 -1.529 1.00 97.88 80 VAL A CA 1
ATOM 609 C C . VAL A 1 80 ? 12.899 0.322 -1.075 1.00 97.88 80 VAL A C 1
ATOM 611 O O . VAL A 1 80 ? 12.661 0.787 0.038 1.00 97.88 80 VAL A O 1
ATOM 614 N N . SER A 1 81 ? 11.937 -0.086 -1.905 1.00 97.62 81 SER A N 1
ATOM 615 C CA . SER A 1 81 ? 10.509 -0.046 -1.571 1.00 97.62 81 SER A CA 1
ATOM 616 C C . SER A 1 81 ? 10.196 -0.921 -0.358 1.00 97.62 81 SER A C 1
ATOM 618 O O . SER A 1 81 ? 9.594 -0.437 0.599 1.00 97.62 81 SER A O 1
ATOM 620 N N . VAL A 1 82 ? 10.671 -2.173 -0.354 1.00 97.44 82 VAL A N 1
ATOM 621 C CA . VAL A 1 82 ? 10.521 -3.100 0.781 1.00 97.44 82 VAL A CA 1
ATOM 622 C C . VAL A 1 82 ? 11.128 -2.499 2.046 1.00 97.44 82 VAL A C 1
ATOM 624 O O . VAL A 1 82 ? 10.445 -2.414 3.063 1.00 97.44 82 VAL A O 1
ATOM 627 N N . LYS A 1 83 ? 12.351 -1.962 1.965 1.00 97.38 83 LYS A N 1
ATOM 628 C CA . LYS A 1 83 ? 13.013 -1.335 3.116 1.00 97.38 83 LYS A CA 1
ATOM 629 C C . LYS A 1 83 ? 12.217 -0.159 3.700 1.00 97.38 83 LYS A C 1
ATOM 631 O O . LYS A 1 83 ? 12.183 -0.004 4.917 1.00 97.38 83 LYS A O 1
ATOM 636 N N . ARG A 1 84 ? 11.567 0.672 2.870 1.00 97.38 84 ARG A N 1
ATOM 637 C CA . ARG A 1 84 ? 10.718 1.785 3.353 1.00 97.38 84 ARG A CA 1
ATOM 638 C C . ARG A 1 84 ? 9.491 1.286 4.121 1.00 97.38 84 ARG A C 1
ATOM 640 O O . ARG A 1 84 ? 9.126 1.874 5.140 1.00 97.38 84 ARG A O 1
ATOM 647 N N . PHE A 1 85 ? 8.878 0.198 3.658 1.00 97.50 85 PHE A N 1
ATOM 648 C CA . PHE A 1 85 ? 7.780 -0.443 4.379 1.00 97.50 85 PHE A CA 1
ATOM 649 C C . PHE A 1 85 ? 8.253 -1.056 5.702 1.00 97.50 85 PHE A C 1
ATOM 651 O O . PHE A 1 85 ? 7.642 -0.792 6.736 1.00 97.50 85 PHE A O 1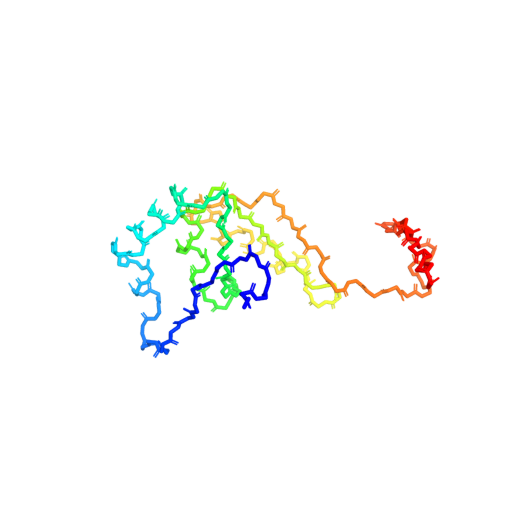
ATOM 658 N N . GLU A 1 86 ? 9.381 -1.770 5.705 1.00 96.12 86 GLU A N 1
ATOM 659 C CA . GLU A 1 86 ? 9.962 -2.358 6.922 1.00 96.12 86 GLU A CA 1
ATOM 660 C C . GLU A 1 86 ? 10.308 -1.294 7.973 1.00 96.12 86 GLU A C 1
ATOM 662 O O . GLU A 1 86 ? 10.000 -1.465 9.151 1.00 96.12 86 GLU A O 1
ATOM 667 N N . GLN A 1 87 ? 10.866 -0.153 7.551 1.00 96.00 87 GLN A N 1
ATOM 668 C CA . GLN A 1 87 ? 11.124 1.004 8.423 1.00 96.00 87 GLN A CA 1
ATOM 669 C C . GLN A 1 87 ? 9.850 1.567 9.070 1.00 96.00 87 GLN A C 1
ATOM 671 O O . GLN A 1 87 ? 9.921 2.182 10.131 1.00 96.00 87 GLN A O 1
ATOM 676 N N . SER A 1 88 ? 8.694 1.340 8.447 1.00 93.88 88 SER A N 1
ATOM 677 C CA . SER A 1 88 ? 7.376 1.745 8.946 1.00 93.88 88 SER A CA 1
ATOM 678 C C . SER A 1 88 ? 6.660 0.621 9.710 1.00 93.88 88 SER A C 1
ATOM 680 O O . SER A 1 88 ? 5.490 0.766 10.066 1.00 93.88 88 SER A O 1
ATOM 682 N N . GLY A 1 89 ? 7.347 -0.500 9.966 1.00 95.44 89 GLY A N 1
ATOM 683 C CA . GLY A 1 89 ? 6.800 -1.671 10.654 1.00 95.44 89 GLY A CA 1
ATOM 684 C C . GLY A 1 89 ? 5.868 -2.528 9.793 1.00 95.44 89 GLY A C 1
ATOM 685 O O . GLY A 1 89 ? 5.098 -3.317 10.334 1.00 95.44 89 GLY A O 1
ATOM 686 N N . ILE A 1 90 ? 5.908 -2.375 8.466 1.00 97.31 90 ILE A N 1
ATOM 687 C CA . ILE A 1 90 ? 5.013 -3.060 7.526 1.00 97.31 90 ILE A CA 1
ATOM 688 C C . ILE A 1 90 ? 5.774 -4.181 6.823 1.00 97.31 90 ILE A C 1
ATOM 690 O O . ILE A 1 90 ? 6.807 -3.955 6.197 1.00 97.31 90 ILE A O 1
ATOM 694 N N . THR A 1 91 ? 5.233 -5.397 6.884 1.00 96.06 91 THR A N 1
ATOM 695 C CA . THR A 1 91 ? 5.777 -6.551 6.156 1.00 96.06 91 THR A CA 1
ATOM 696 C C . THR A 1 91 ? 5.086 -6.702 4.804 1.00 96.06 91 THR A C 1
ATOM 698 O O . THR A 1 91 ? 3.869 -6.883 4.742 1.00 96.06 91 THR A O 1
ATOM 701 N N . ILE A 1 92 ? 5.862 -6.698 3.720 1.00 96.94 92 ILE A N 1
ATOM 702 C CA . ILE A 1 92 ? 5.360 -7.002 2.375 1.00 96.94 92 ILE A CA 1
ATOM 703 C C . ILE A 1 92 ? 5.216 -8.515 2.221 1.00 96.94 92 ILE A C 1
ATOM 705 O O . ILE A 1 92 ? 6.189 -9.253 2.355 1.00 96.94 92 ILE A O 1
ATOM 709 N N . LYS A 1 93 ? 3.997 -8.987 1.941 1.00 96.69 93 LYS A N 1
ATOM 710 C CA . LYS A 1 93 ? 3.703 -10.425 1.816 1.00 96.69 93 LYS A CA 1
ATOM 711 C C . LYS A 1 93 ? 4.122 -11.018 0.478 1.00 96.69 93 LYS A C 1
ATOM 713 O O . LYS A 1 93 ? 4.335 -12.221 0.388 1.00 96.69 93 LYS A O 1
ATOM 718 N N . GLY A 1 94 ? 4.242 -10.190 -0.549 1.00 94.88 94 GLY A N 1
ATOM 719 C CA . GLY A 1 94 ? 4.619 -10.638 -1.878 1.00 94.88 94 GLY A CA 1
ATOM 720 C C . GLY A 1 94 ? 4.703 -9.492 -2.872 1.00 94.88 94 GLY A C 1
ATOM 721 O O . GLY A 1 94 ? 4.362 -8.347 -2.565 1.00 94.88 94 GLY A O 1
ATOM 722 N N . CYS A 1 95 ? 5.163 -9.829 -4.074 1.00 95.69 95 CYS A N 1
ATOM 723 C CA . CYS A 1 95 ? 5.274 -8.909 -5.194 1.00 95.69 95 CYS A CA 1
ATOM 724 C C . CYS A 1 95 ? 4.466 -9.431 -6.387 1.00 95.69 95 CYS A C 1
ATOM 726 O O . CYS A 1 95 ? 4.539 -10.614 -6.719 1.00 95.69 95 CYS A O 1
ATOM 728 N N . ILE A 1 96 ? 3.722 -8.542 -7.037 1.00 96.94 96 ILE A N 1
ATOM 729 C CA . ILE A 1 96 ? 3.013 -8.793 -8.287 1.00 96.94 96 ILE A CA 1
ATOM 730 C C . ILE A 1 96 ? 3.847 -8.191 -9.416 1.00 96.94 96 ILE A C 1
ATOM 732 O O . ILE A 1 96 ? 3.976 -6.970 -9.515 1.00 96.94 96 ILE A O 1
ATOM 736 N N . LEU A 1 97 ? 4.382 -9.040 -10.292 1.00 95.62 97 LEU A N 1
ATOM 737 C CA . LEU A 1 97 ? 5.012 -8.597 -11.533 1.00 95.62 97 LEU A CA 1
ATOM 738 C C . LEU A 1 97 ? 3.933 -8.382 -12.601 1.00 95.62 97 LEU A C 1
ATOM 740 O O . LEU A 1 97 ? 3.377 -9.335 -13.142 1.00 95.62 97 LEU A O 1
ATOM 744 N N . ASN A 1 98 ? 3.628 -7.122 -12.889 1.00 95.12 98 ASN A N 1
ATOM 745 C CA . ASN A 1 98 ? 2.560 -6.717 -13.793 1.00 95.12 98 ASN A CA 1
ATOM 746 C C . ASN A 1 98 ? 3.094 -6.320 -15.181 1.00 95.12 98 ASN A C 1
ATOM 748 O O . ASN A 1 98 ? 4.220 -5.840 -15.321 1.00 95.12 98 ASN A O 1
ATOM 752 N N . GLY A 1 99 ? 2.251 -6.446 -16.209 1.00 91.69 99 GLY A N 1
ATOM 753 C CA . GLY A 1 99 ? 2.535 -5.960 -17.562 1.00 91.69 99 GLY A CA 1
ATOM 754 C C . GLY A 1 99 ? 3.585 -6.768 -18.322 1.00 91.69 99 GLY A C 1
ATOM 755 O O . GLY A 1 99 ? 4.312 -6.197 -19.131 1.00 91.69 99 GLY A O 1
ATOM 756 N N . ILE A 1 100 ? 3.686 -8.070 -18.052 1.00 87.06 100 ILE A N 1
ATOM 757 C CA . ILE A 1 100 ? 4.613 -8.968 -18.747 1.00 87.06 100 ILE A CA 1
ATOM 758 C C . ILE A 1 100 ? 4.243 -9.032 -20.236 1.00 87.06 100 ILE A C 1
ATOM 760 O O . ILE A 1 100 ? 3.115 -9.374 -20.589 1.00 87.06 100 ILE A O 1
ATOM 764 N N . ILE A 1 101 ? 5.206 -8.737 -21.112 1.00 80.81 101 ILE A N 1
ATOM 765 C CA . ILE A 1 101 ? 5.062 -8.858 -22.568 1.00 80.81 101 ILE A CA 1
ATOM 766 C C . ILE A 1 101 ? 5.840 -10.095 -23.018 1.00 80.81 101 ILE A C 1
ATOM 768 O O . ILE A 1 101 ? 7.035 -10.212 -22.749 1.00 80.81 101 ILE A O 1
ATOM 772 N N . LYS A 1 102 ? 5.175 -11.017 -23.725 1.00 69.50 102 LYS A N 1
ATOM 773 C CA . LYS A 1 102 ? 5.835 -12.191 -24.315 1.00 69.50 102 LYS A CA 1
ATOM 774 C C . LYS A 1 102 ? 6.769 -11.729 -25.438 1.00 69.50 102 LYS A C 1
ATOM 776 O O . LYS A 1 102 ? 6.296 -11.208 -26.446 1.00 69.50 102 LYS A O 1
ATOM 781 N N . LYS A 1 103 ? 8.078 -11.941 -25.293 1.00 65.31 103 LYS A N 1
ATOM 782 C CA . LYS A 1 103 ? 9.058 -11.752 -26.376 1.00 65.31 103 LYS A CA 1
ATOM 783 C C . LYS A 1 103 ? 9.527 -13.112 -26.888 1.00 65.31 103 LYS A C 1
ATOM 785 O O . LYS A 1 103 ? 9.526 -14.089 -26.146 1.00 65.31 103 LYS A O 1
ATOM 790 N N . ALA A 1 104 ? 9.961 -13.186 -28.148 1.00 59.34 104 ALA A N 1
ATOM 791 C CA . ALA A 1 104 ? 10.480 -14.425 -28.741 1.00 59.34 104 ALA A CA 1
ATOM 792 C C . ALA A 1 104 ? 11.681 -15.003 -27.956 1.00 59.34 104 ALA A C 1
ATOM 794 O O . ALA A 1 104 ? 11.829 -16.217 -27.854 1.00 59.34 104 ALA A O 1
ATOM 795 N N . SER A 1 105 ? 12.486 -14.148 -27.313 1.00 57.47 105 SER A N 1
ATOM 796 C CA . SER A 1 105 ? 13.564 -14.549 -26.396 1.00 57.47 105 SER A CA 1
ATOM 797 C C . SER A 1 105 ? 13.069 -15.124 -25.060 1.00 57.47 105 SER A C 1
ATOM 799 O O . SER A 1 105 ? 13.785 -15.894 -24.427 1.00 57.47 105 SER A O 1
ATOM 801 N N . SER A 1 106 ? 11.837 -14.815 -24.643 1.00 53.31 106 SER A N 1
ATOM 802 C CA . SER A 1 106 ? 11.186 -15.402 -23.463 1.00 53.31 106 SER A CA 1
ATOM 803 C C . SER A 1 106 ? 10.713 -16.842 -23.703 1.00 53.31 106 SER A C 1
ATOM 805 O O . SER A 1 106 ? 10.376 -17.531 -22.749 1.00 53.31 106 SER A O 1
ATOM 807 N N . TYR A 1 107 ? 10.685 -17.310 -24.958 1.00 47.53 107 TYR A N 1
ATOM 808 C CA . TYR A 1 107 ? 10.275 -18.677 -25.309 1.00 47.53 107 TYR A CA 1
ATOM 809 C C . TYR A 1 107 ? 11.341 -19.725 -24.948 1.00 47.53 107 TYR A C 1
ATOM 811 O O . TYR A 1 107 ? 11.019 -20.878 -24.686 1.00 47.53 107 TYR A O 1
ATOM 819 N N . TYR A 1 108 ? 12.609 -19.308 -24.887 1.00 42.53 108 TYR A N 1
ATOM 820 C CA . TYR A 1 108 ? 13.748 -20.168 -24.546 1.00 42.53 108 TYR A CA 1
ATOM 821 C C . TYR A 1 108 ? 14.284 -19.941 -23.122 1.00 42.53 108 TYR A C 1
ATOM 823 O O . TYR A 1 108 ? 15.147 -20.685 -22.663 1.00 42.53 108 TYR A O 1
ATOM 831 N N . GLY A 1 109 ? 13.782 -18.927 -22.411 1.00 47.44 109 GLY A N 1
ATOM 832 C CA . GLY A 1 109 ? 14.293 -18.494 -21.112 1.00 47.44 109 GLY A CA 1
ATOM 833 C C . GLY A 1 109 ? 13.284 -18.702 -19.988 1.00 47.44 109 GLY A C 1
ATOM 834 O O . GLY A 1 109 ? 12.406 -17.872 -19.785 1.00 47.44 109 GLY A O 1
ATOM 835 N N . TYR A 1 110 ? 13.441 -19.819 -19.280 1.00 49.81 110 TYR A N 1
ATOM 836 C CA . TYR A 1 110 ? 13.033 -20.094 -17.896 1.00 49.81 110 TYR A CA 1
ATOM 837 C C . TYR A 1 110 ? 12.281 -18.957 -17.161 1.00 49.81 110 TYR A C 1
ATOM 839 O O . TYR A 1 110 ? 12.878 -17.944 -16.800 1.00 49.81 110 TYR A O 1
ATOM 847 N N . GLY A 1 111 ? 10.993 -19.159 -16.849 1.00 51.19 111 GLY A N 1
ATOM 848 C CA . GLY A 1 111 ? 10.322 -18.372 -15.802 1.00 51.19 111 GLY A CA 1
ATOM 849 C C . GLY A 1 111 ? 8.821 -18.132 -15.947 1.00 51.19 111 GLY A C 1
ATOM 850 O O . GLY A 1 111 ? 8.192 -17.735 -14.970 1.00 51.19 111 GLY A O 1
ATOM 851 N N . TYR A 1 112 ? 8.217 -18.365 -17.116 1.00 52.50 112 TYR A N 1
ATOM 852 C CA . TYR A 1 112 ? 6.792 -18.066 -17.291 1.00 52.50 112 TYR A CA 1
ATOM 853 C C . TYR A 1 112 ? 6.117 -18.996 -18.307 1.00 52.50 112 TYR A C 1
ATOM 855 O O . TYR A 1 112 ? 6.207 -18.787 -19.514 1.00 52.50 112 TYR A O 1
ATOM 863 N N . SER A 1 113 ? 5.425 -20.030 -17.812 1.00 51.56 113 SER A N 1
ATOM 864 C CA . SER A 1 113 ? 4.570 -20.898 -18.630 1.00 51.56 113 SER A CA 1
ATOM 865 C C . SER A 1 113 ? 3.117 -20.457 -18.475 1.00 51.56 113 SER A C 1
ATOM 867 O O . SER A 1 113 ? 2.516 -20.612 -17.414 1.00 51.56 113 SER A O 1
ATOM 869 N N . HIS A 1 114 ? 2.561 -19.851 -19.521 1.00 52.69 114 HIS A N 1
ATOM 870 C CA . HIS A 1 114 ? 1.159 -19.448 -19.543 1.0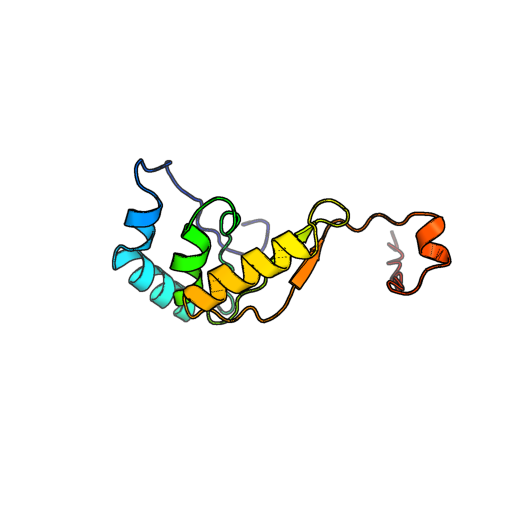0 52.69 114 HIS A CA 1
ATOM 871 C C . HIS A 1 114 ? 0.316 -20.645 -19.996 1.00 52.69 114 HIS A C 1
ATOM 873 O O . HIS A 1 114 ? 0.247 -20.924 -21.191 1.00 52.69 114 HIS A O 1
ATOM 879 N N . TYR A 1 115 ? -0.356 -21.326 -19.066 1.00 50.69 115 TYR A N 1
ATOM 880 C CA . TYR A 1 115 ? -1.435 -22.253 -19.417 1.00 50.69 115 TYR A CA 1
ATOM 881 C C . TYR A 1 115 ? -2.603 -21.433 -19.974 1.00 50.69 115 TYR A C 1
ATOM 883 O O . TYR A 1 115 ? -3.229 -20.650 -19.263 1.00 50.69 115 TYR A O 1
ATOM 891 N N . GLY A 1 116 ? -2.823 -21.505 -21.286 1.00 45.09 116 GLY A N 1
ATOM 892 C CA . GLY A 1 116 ? -3.942 -20.837 -21.943 1.00 45.09 116 GLY A CA 1
ATOM 893 C C . GLY A 1 116 ? -5.224 -21.633 -21.734 1.00 45.09 116 GLY A C 1
ATOM 894 O O . GLY A 1 116 ? -5.369 -22.703 -22.311 1.00 45.09 116 GLY A O 1
ATOM 895 N N . TYR A 1 117 ? -6.155 -21.105 -20.940 1.00 46.97 117 TYR A N 1
ATOM 896 C CA . TYR A 1 117 ? -7.555 -21.515 -21.018 1.00 46.97 117 TYR A CA 1
ATOM 897 C C . TYR A 1 117 ? -8.199 -20.753 -22.178 1.00 46.97 117 TYR A C 1
ATOM 899 O O . TYR A 1 117 ? -8.335 -19.532 -22.125 1.00 46.97 117 TYR A O 1
ATOM 907 N N . SER A 1 118 ? -8.542 -21.471 -23.246 1.00 48.72 118 SER A N 1
ATOM 908 C CA . SER A 1 118 ? -9.423 -20.964 -24.295 1.00 48.72 118 SER A CA 1
ATOM 909 C C . SER A 1 118 ? -10.853 -21.279 -23.875 1.00 48.72 118 SER A C 1
ATOM 911 O O . SER A 1 118 ? -11.206 -22.444 -23.712 1.00 48.72 118 SER A O 1
ATOM 913 N N . TYR A 1 119 ? -11.659 -20.244 -23.656 1.00 52.97 119 TYR A N 1
ATOM 914 C CA . TYR A 1 119 ? -13.105 -20.401 -23.645 1.00 52.97 119 TYR A CA 1
ATOM 915 C C . TYR A 1 119 ? -13.558 -20.365 -25.104 1.00 52.97 119 TYR A C 1
ATOM 917 O O . TYR A 1 119 ? -13.444 -19.335 -25.768 1.00 52.97 119 TYR A O 1
ATOM 925 N N . GLU A 1 120 ? -14.005 -21.507 -25.625 1.00 57.03 120 GLU A N 1
ATOM 926 C CA . GLU A 1 120 ? -14.812 -21.522 -26.841 1.00 57.03 120 GLU A CA 1
ATOM 927 C C . GLU A 1 120 ? -16.163 -20.897 -26.489 1.00 57.03 120 GLU A C 1
ATOM 929 O O . GLU A 1 120 ? -17.020 -21.545 -25.885 1.00 57.03 120 GLU A O 1
ATOM 934 N N . ASP A 1 121 ? -16.345 -19.625 -26.842 1.00 58.66 121 ASP A N 1
ATOM 935 C CA . ASP A 1 121 ? -17.668 -19.011 -26.878 1.00 58.66 121 ASP A CA 1
ATOM 936 C C . ASP A 1 121 ? -18.515 -19.776 -27.903 1.00 58.66 121 ASP A C 1
ATOM 938 O O . ASP A 1 121 ? -18.440 -19.545 -29.115 1.00 58.66 121 ASP A O 1
ATOM 942 N N . LYS A 1 122 ? -19.322 -20.725 -27.423 1.00 47.91 122 LYS A N 1
ATOM 943 C CA . LYS A 1 122 ? -20.424 -21.276 -28.210 1.00 47.91 122 LYS A CA 1
ATOM 944 C C . LYS A 1 122 ? -21.470 -20.173 -28.354 1.00 47.91 122 LYS A C 1
ATOM 946 O O . LYS A 1 122 ? -22.191 -19.882 -27.404 1.00 47.91 122 LYS A O 1
ATOM 951 N N . LYS A 1 123 ? -21.483 -19.542 -29.530 1.00 45.69 123 LYS A N 1
ATOM 952 C CA . LYS A 1 123 ? -22.609 -18.733 -30.010 1.00 45.69 123 LYS A CA 1
ATOM 953 C C . LYS A 1 123 ? -23.896 -19.547 -30.057 1.00 45.69 123 LYS A C 1
ATOM 955 O O . LYS A 1 123 ? -23.808 -20.755 -30.375 1.00 45.69 123 LYS A O 1
#

pLDDT: mean 86.56, std 17.74, range [42.53, 98.19]

Foldseek 3Di:
DPPPPDDDDDPPDDDPCVQVVLVDVVVVVVLVVVVVVDPDDDDDDDQVVPDCGCLSVQVSDPAAEAEDEPPPDDPVNVVVSQVSNVVSVGHHPYYHHPDDDDDPVVVPDDDDDDPDDDDPPPD

Radius of gyration: 18.72 Å; Cα contacts (8 Å, |Δi|>4): 87; chains: 1; bounding box: 45×43×44 Å